Protein AF-A0A1I2FLB6-F1 (afdb_monomer_lite)

Secondary structure (DSSP, 8-state):
----------SSS----------------------------HHHHHHT---HHHHHHHHHHHHHT-STTHHHHHHHHHHHHTTSTTPBPHHHHHHHHHHHHHHHH-TTS-HHHHHHHHHHHHHHHHHT-B---

Foldseek 3Di:
DDDDDDDDPDPDPPPDDDDDDDDDDDDDDDDDDDDDDDPCPVVVVVVLPCALLVQLLVQLLVLLVVPPCSVVSNVVSLVVSVPDDLRADPVLSVQLNVQLVCLSVPPVDDPVRSVVSNVVSSVVSVVSGGDDD

pLDDT: mean 75.85, std 20.36, range [42.94, 97.0]

Radius of gyration: 22.22 Å; chains: 1; bounding box: 50×43×71 Å

Sequence (133 aa):
MRTASITATLLALLLAPFVAASSADAAEDAARAPTTAPSVSKREREREYDGGVVKASRCMAACHNRGTGRDACLQSCAKRIERVVNAPAPATLEQLSACLEDCYTDTSLRKTDRETCKLTCEQIATLSGPGKR

Organism: NCBI:txid54

Structure (mmCIF, N/CA/C/O backbone):
data_AF-A0A1I2FLB6-F1
#
_entry.id   AF-A0A1I2FLB6-F1
#
loop_
_atom_site.group_PDB
_atom_site.id
_atom_site.type_symbol
_atom_site.label_atom_id
_atom_site.label_alt_id
_atom_site.label_comp_id
_atom_site.label_asym_id
_atom_site.label_entity_id
_atom_site.label_seq_id
_atom_site.pdbx_PDB_ins_code
_atom_site.Cartn_x
_atom_site.Cartn_y
_atom_site.Cartn_z
_atom_site.occupancy
_atom_site.B_iso_or_equiv
_atom_site.auth_seq_id
_atom_site.auth_comp_id
_atom_site.auth_asym_id
_atom_site.auth_atom_id
_atom_site.pdbx_PDB_model_num
ATOM 1 N N . MET A 1 1 ? 9.921 26.551 39.138 1.00 46.34 1 MET A 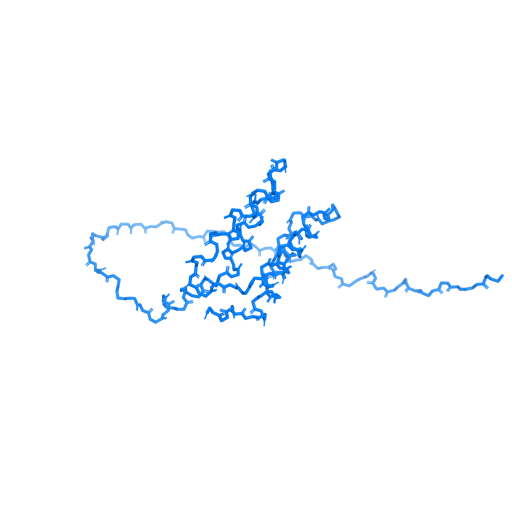N 1
ATOM 2 C CA . MET A 1 1 ? 9.663 27.411 37.960 1.00 46.34 1 MET A CA 1
ATOM 3 C C . MET A 1 1 ? 8.995 26.505 36.922 1.00 46.34 1 MET A C 1
ATOM 5 O O . MET A 1 1 ? 9.700 25.685 36.371 1.00 46.34 1 MET A O 1
ATOM 9 N N . ARG A 1 2 ? 7.670 26.311 36.796 1.00 50.66 2 ARG A N 1
ATOM 10 C CA . ARG A 1 2 ? 6.496 27.205 36.660 1.00 50.66 2 ARG A CA 1
ATOM 11 C C . ARG A 1 2 ? 6.672 28.288 35.590 1.00 50.66 2 ARG A C 1
ATOM 13 O O . ARG A 1 2 ? 7.250 29.305 35.941 1.00 50.66 2 ARG A O 1
ATOM 20 N N . THR A 1 3 ? 6.142 28.015 34.386 1.00 43.19 3 THR A N 1
ATOM 21 C CA . THR A 1 3 ? 5.288 28.834 33.474 1.00 43.19 3 THR A CA 1
ATOM 22 C C . THR A 1 3 ? 5.390 28.265 32.040 1.00 43.19 3 THR A C 1
ATOM 24 O O . THR A 1 3 ? 6.450 27.791 31.667 1.00 43.19 3 THR A O 1
ATOM 27 N N . ALA A 1 4 ? 4.396 28.256 31.151 1.00 48.66 4 ALA A N 1
ATOM 28 C CA . ALA A 1 4 ? 2.952 28.459 31.217 1.00 48.66 4 ALA A CA 1
ATOM 29 C C . ALA A 1 4 ? 2.335 28.064 29.854 1.00 48.66 4 ALA A C 1
ATOM 31 O O . ALA A 1 4 ? 3.000 28.105 28.821 1.00 48.66 4 ALA A O 1
ATOM 32 N N . SER A 1 5 ? 1.047 27.721 29.901 1.00 51.88 5 SER A N 1
ATOM 33 C CA . SER A 1 5 ? 0.096 27.550 28.804 1.00 51.88 5 SER A CA 1
ATOM 34 C C . SER A 1 5 ? 0.131 28.653 27.747 1.00 51.88 5 SER A C 1
ATOM 36 O O . SER A 1 5 ? 0.057 29.828 28.097 1.00 51.88 5 SER A O 1
ATOM 38 N N . ILE A 1 6 ? 0.063 28.271 26.469 1.00 55.34 6 ILE A N 1
ATOM 39 C CA . ILE A 1 6 ? -0.377 29.148 25.376 1.00 55.34 6 ILE A CA 1
ATOM 40 C C . ILE A 1 6 ? -1.323 28.339 24.461 1.00 55.34 6 ILE A C 1
ATOM 42 O O . ILE A 1 6 ? -0.886 27.513 23.671 1.00 55.34 6 ILE A O 1
ATOM 46 N N . THR A 1 7 ? -2.631 28.569 24.663 1.00 52.97 7 THR A N 1
ATOM 47 C CA . THR A 1 7 ? -3.717 28.626 23.649 1.00 52.97 7 THR A CA 1
ATOM 48 C C . THR A 1 7 ? -3.875 27.427 22.691 1.00 52.97 7 THR A C 1
ATOM 50 O O . THR A 1 7 ? -3.120 27.292 21.740 1.00 52.97 7 THR A O 1
ATOM 53 N N . ALA A 1 8 ? -4.849 26.516 22.792 1.00 50.94 8 ALA A N 1
ATOM 54 C CA . ALA A 1 8 ? -6.261 26.641 23.180 1.00 50.94 8 ALA A CA 1
ATOM 55 C C . ALA A 1 8 ? -7.067 27.703 22.398 1.00 50.94 8 ALA A C 1
ATOM 57 O O . ALA A 1 8 ? -7.850 28.420 23.007 1.00 50.94 8 ALA A O 1
ATOM 58 N N . THR A 1 9 ? -6.902 27.812 21.067 1.00 50.69 9 THR A N 1
ATOM 59 C CA . THR A 1 9 ? -7.793 28.672 20.247 1.00 50.69 9 THR A CA 1
ATOM 60 C C . THR A 1 9 ? -7.906 28.312 18.755 1.00 50.69 9 THR A C 1
ATOM 62 O O . THR A 1 9 ? -7.978 29.200 17.917 1.00 50.69 9 THR A O 1
ATOM 65 N N . LEU A 1 10 ? -7.949 27.035 18.365 1.00 47.88 10 LEU A N 1
ATOM 66 C CA . LEU A 1 10 ? -8.310 26.675 16.973 1.00 47.88 10 LEU A CA 1
ATOM 67 C C . LEU A 1 10 ? -9.226 25.445 16.883 1.00 47.88 10 LEU A C 1
ATOM 69 O O . LEU A 1 10 ? -9.264 24.726 15.892 1.00 47.88 10 LEU A O 1
ATOM 73 N N . LEU A 1 11 ? -10.014 25.247 17.940 1.00 50.19 11 LEU A N 1
ATOM 74 C CA . LEU A 1 11 ? -11.100 24.279 18.037 1.00 50.19 11 LEU A CA 1
ATOM 75 C C . LEU A 1 11 ? -12.441 25.021 17.868 1.00 50.19 11 LEU A C 1
ATOM 77 O O . LEU A 1 11 ? -13.133 25.225 18.859 1.00 50.19 11 LEU A O 1
ATOM 81 N N . ALA A 1 12 ? -12.785 25.515 16.667 1.00 50.34 12 ALA A N 1
ATOM 82 C CA . ALA A 1 12 ? -14.104 26.154 16.466 1.00 50.34 12 ALA A CA 1
ATOM 83 C C . ALA A 1 12 ? -14.653 26.313 15.028 1.00 50.34 12 ALA A C 1
ATOM 85 O O . ALA A 1 12 ? -15.779 26.783 14.909 1.00 50.34 12 ALA A O 1
ATOM 86 N N . LEU A 1 13 ? -13.948 25.976 13.934 1.00 51.94 13 LEU A N 1
ATOM 87 C CA . LEU A 1 13 ? -14.368 26.457 12.594 1.00 51.94 13 LEU A CA 1
ATOM 88 C C . LEU A 1 13 ? -14.624 25.421 11.488 1.00 51.94 13 LEU A C 1
ATOM 90 O O . LEU A 1 13 ? -14.838 25.822 10.351 1.00 51.94 13 LEU A O 1
ATOM 94 N N . LEU A 1 14 ? -14.683 24.115 11.770 1.00 56.69 14 LEU A N 1
ATOM 95 C CA . LEU A 1 14 ? -14.987 23.113 10.725 1.00 56.69 14 LEU A CA 1
ATOM 96 C C . LEU A 1 14 ? -16.180 22.203 11.057 1.00 56.69 14 LEU A C 1
ATOM 98 O O . LEU A 1 14 ? -16.246 21.052 10.637 1.00 56.69 14 LEU A O 1
ATOM 102 N N . LEU A 1 15 ? -17.159 22.747 11.783 1.00 54.91 15 LEU A N 1
ATOM 103 C CA . LEU A 1 15 ? -18.522 22.217 11.843 1.00 54.91 15 LEU A CA 1
ATOM 104 C C . LEU A 1 15 ? -19.351 22.863 10.725 1.00 54.91 15 LEU A C 1
ATOM 106 O O . LEU A 1 15 ? -19.956 23.912 10.919 1.00 54.91 15 LEU A O 1
ATOM 110 N N . ALA A 1 16 ? -19.392 22.222 9.559 1.00 52.72 16 ALA A N 1
ATOM 111 C CA . ALA A 1 16 ? -20.432 22.463 8.564 1.00 52.72 16 ALA A CA 1
ATOM 112 C C . ALA A 1 16 ? -20.961 21.113 8.048 1.00 52.72 16 ALA A C 1
ATOM 114 O O . ALA A 1 16 ? -20.202 20.356 7.438 1.00 52.72 16 ALA A O 1
ATOM 115 N N . PRO A 1 17 ? -22.241 20.782 8.289 1.00 54.06 17 PRO A N 1
ATOM 116 C CA . PRO A 1 17 ? -22.907 19.658 7.656 1.00 54.06 17 PRO A CA 1
ATOM 117 C C . PRO A 1 17 ? -23.469 20.116 6.304 1.00 54.06 17 PRO A C 1
ATOM 119 O O . PRO A 1 17 ? -24.335 20.986 6.263 1.00 54.06 17 PRO A O 1
ATOM 122 N N . PHE A 1 18 ? -23.013 19.526 5.197 1.00 47.38 18 PHE A N 1
ATOM 123 C CA . PHE A 1 18 ? -23.740 19.622 3.929 1.00 47.38 18 PHE A CA 1
ATOM 124 C C . PHE A 1 18 ? -24.525 18.329 3.709 1.00 47.38 18 PHE A C 1
ATOM 126 O O . PHE A 1 18 ? -23.982 17.267 3.412 1.00 47.38 18 PHE A O 1
ATOM 133 N N . VAL A 1 19 ? -25.821 18.454 3.967 1.00 52.50 19 VAL A N 1
ATOM 134 C CA . VAL A 1 19 ? -26.889 17.484 3.724 1.00 52.50 19 VAL A CA 1
ATOM 135 C C . VAL A 1 19 ? -27.417 17.670 2.292 1.00 52.50 19 VAL A C 1
ATOM 137 O O . VAL A 1 19 ? -27.364 18.778 1.769 1.00 52.50 19 VAL A O 1
ATOM 140 N N . ALA A 1 20 ? -28.011 16.593 1.755 1.00 42.94 20 ALA A N 1
ATOM 141 C CA . ALA A 1 20 ? -28.855 16.456 0.550 1.00 42.94 20 ALA A CA 1
ATOM 142 C C . ALA A 1 20 ? -28.110 15.959 -0.709 1.00 42.94 20 ALA A C 1
ATOM 144 O O . ALA A 1 20 ? -27.249 16.636 -1.250 1.00 42.94 20 ALA A O 1
ATOM 145 N N . ALA A 1 21 ? -28.249 14.685 -1.095 1.00 46.50 21 ALA A N 1
ATOM 146 C CA . ALA A 1 21 ? -29.409 14.010 -1.704 1.00 46.50 21 ALA A CA 1
ATOM 147 C C . ALA A 1 21 ? -29.488 14.212 -3.228 1.00 46.50 21 ALA A C 1
ATOM 149 O O . ALA A 1 21 ? -29.755 15.308 -3.706 1.00 46.50 21 ALA A O 1
ATOM 150 N N . SER A 1 22 ? -29.331 13.116 -3.975 1.00 47.56 22 SER A N 1
ATOM 151 C CA . SER A 1 22 ? -30.109 12.832 -5.188 1.00 47.56 22 SER A CA 1
ATOM 152 C C . SER A 1 22 ? -29.982 11.350 -5.525 1.00 47.56 22 SER A C 1
ATOM 154 O O . SER A 1 22 ? -28.937 10.857 -5.941 1.00 47.56 22 SER A O 1
ATOM 156 N N . SER A 1 23 ? -31.070 10.643 -5.254 1.00 60.19 23 SER A N 1
ATOM 157 C CA . SER A 1 23 ? -31.388 9.303 -5.723 1.00 60.19 23 SER A CA 1
ATOM 158 C C . SER A 1 23 ? -32.496 9.428 -6.764 1.00 60.19 23 SER A C 1
ATOM 160 O O . SER A 1 23 ? -33.414 10.213 -6.533 1.00 60.19 23 SER A O 1
ATOM 162 N N . ALA A 1 24 ? -32.436 8.560 -7.777 1.00 51.03 24 ALA A N 1
ATOM 163 C CA . ALA A 1 24 ? -33.390 8.324 -8.868 1.00 51.03 24 ALA A CA 1
ATOM 164 C C . ALA A 1 24 ? -33.004 8.965 -10.206 1.00 51.03 24 ALA A C 1
ATOM 166 O O . ALA A 1 24 ? -33.053 10.174 -10.343 1.00 51.03 24 ALA A O 1
ATOM 167 N N . ASP A 1 25 ? -32.637 8.102 -11.156 1.00 48.16 25 ASP A N 1
ATOM 168 C CA . ASP A 1 25 ? -33.180 8.031 -12.522 1.00 48.16 25 ASP A CA 1
ATOM 169 C C . ASP A 1 25 ? -32.825 6.617 -13.029 1.00 48.16 25 ASP A C 1
ATOM 171 O O . ASP A 1 25 ? -31.660 6.233 -13.096 1.00 48.16 25 ASP A O 1
ATOM 175 N N . ALA A 1 26 ? -33.779 5.691 -12.951 1.00 46.34 26 ALA A N 1
ATOM 176 C CA . ALA A 1 26 ? -34.679 5.319 -14.043 1.00 46.34 26 ALA A CA 1
ATOM 177 C C . ALA A 1 26 ? -34.016 4.318 -15.005 1.00 46.34 26 ALA A C 1
ATOM 179 O O . ALA A 1 26 ? -33.135 4.634 -15.799 1.00 46.34 26 ALA A O 1
ATOM 180 N N . ALA A 1 27 ? -34.462 3.071 -14.869 1.00 49.66 27 ALA A N 1
ATOM 181 C CA . ALA A 1 27 ? -34.294 2.022 -15.852 1.00 49.66 27 ALA A CA 1
ATOM 182 C C . ALA A 1 27 ? -35.227 2.295 -17.037 1.00 49.66 27 ALA A C 1
ATOM 184 O O . ALA A 1 27 ? -36.415 2.483 -16.804 1.00 49.66 27 ALA A O 1
ATOM 185 N N . GLU A 1 28 ? -34.724 2.237 -18.272 1.00 46.88 28 GLU A N 1
ATOM 186 C CA . GLU A 1 28 ? -35.557 1.866 -19.418 1.00 46.88 28 GLU A CA 1
ATOM 187 C C . GLU A 1 28 ? -34.726 1.290 -20.580 1.00 46.88 28 GLU A C 1
ATOM 189 O O . GLU A 1 28 ? -33.715 1.845 -21.002 1.00 46.88 28 GLU A O 1
ATOM 194 N N . ASP A 1 29 ? -35.194 0.120 -21.008 1.00 43.53 29 ASP A N 1
ATOM 195 C CA . ASP A 1 29 ? -35.214 -0.492 -22.335 1.00 43.53 29 ASP A CA 1
ATOM 196 C C . ASP A 1 29 ? -33.968 -0.716 -23.220 1.00 43.53 29 ASP A C 1
ATOM 198 O O . ASP A 1 29 ? -33.372 0.166 -23.830 1.00 43.53 29 ASP A O 1
ATOM 202 N N . ALA A 1 30 ? -33.747 -2.021 -23.409 1.00 47.97 30 ALA A N 1
ATOM 203 C CA . ALA A 1 30 ? -33.784 -2.729 -24.688 1.00 47.97 30 ALA A CA 1
ATOM 204 C C . ALA A 1 30 ? -32.664 -2.551 -25.731 1.00 47.97 30 ALA A C 1
ATOM 206 O O . ALA A 1 30 ? -32.523 -1.570 -26.450 1.00 47.97 30 ALA A O 1
ATOM 207 N N . ALA A 1 31 ? -32.013 -3.699 -25.933 1.00 54.22 31 ALA A N 1
ATOM 208 C CA . ALA A 1 31 ? -31.743 -4.299 -27.234 1.00 54.22 31 ALA A CA 1
ATOM 209 C C . ALA A 1 31 ? -30.889 -3.492 -28.226 1.00 54.22 31 ALA A C 1
ATOM 211 O O . ALA A 1 31 ? -31.378 -2.846 -29.153 1.00 54.22 31 ALA A O 1
ATOM 212 N N . ARG A 1 32 ? -29.577 -3.754 -28.187 1.00 43.44 32 ARG A N 1
ATOM 213 C CA . ARG A 1 32 ? -28.792 -3.817 -29.423 1.00 43.44 32 ARG A CA 1
ATOM 214 C C . ARG A 1 32 ? -27.778 -4.957 -29.374 1.00 43.44 32 ARG A C 1
ATOM 216 O O . ARG A 1 32 ? -26.930 -5.026 -28.491 1.00 43.44 32 ARG A O 1
ATOM 223 N N . ALA A 1 33 ? -27.936 -5.861 -30.333 1.00 50.84 33 ALA A N 1
ATOM 224 C CA . ALA A 1 33 ? -27.061 -6.985 -30.634 1.00 50.84 33 ALA A CA 1
ATOM 225 C C . ALA A 1 33 ? -25.648 -6.515 -31.084 1.00 50.84 33 ALA A C 1
ATOM 227 O O . ALA A 1 33 ? -25.441 -5.320 -31.313 1.00 50.84 33 ALA A O 1
ATOM 228 N N . PRO A 1 34 ? -24.670 -7.438 -31.172 1.00 68.06 34 PRO A N 1
ATOM 229 C CA . PRO A 1 34 ? -23.252 -7.180 -30.938 1.00 68.06 34 PRO A CA 1
ATOM 230 C C . PRO A 1 34 ? -22.492 -6.745 -32.198 1.00 68.06 34 PRO A C 1
ATOM 232 O O . PRO A 1 34 ? -23.042 -6.715 -33.292 1.00 68.06 34 PRO A O 1
ATOM 235 N N . THR A 1 35 ? -21.184 -6.532 -32.018 1.00 52.53 35 THR A N 1
ATOM 236 C CA . THR A 1 35 ? -20.110 -6.366 -33.019 1.00 52.53 35 THR A CA 1
ATOM 237 C C . THR A 1 35 ? -19.760 -4.939 -33.442 1.00 52.53 35 THR A C 1
ATOM 239 O O . THR A 1 35 ? -20.147 -4.446 -34.490 1.00 52.53 35 THR A O 1
ATOM 242 N N . THR A 1 36 ? -18.862 -4.335 -32.662 1.00 47.22 36 THR A N 1
ATOM 243 C CA . THR A 1 36 ? -17.743 -3.568 -33.228 1.00 47.22 36 THR A CA 1
ATOM 244 C C . THR A 1 36 ? -16.554 -3.706 -32.283 1.00 47.22 36 THR A C 1
ATOM 246 O O . THR A 1 36 ? -16.687 -3.479 -31.083 1.00 47.22 36 THR A O 1
ATOM 249 N N . ALA A 1 37 ? -15.415 -4.152 -32.812 1.00 52.22 37 ALA A N 1
ATOM 250 C CA . ALA A 1 37 ? -14.148 -4.215 -32.092 1.00 52.22 37 ALA A CA 1
ATOM 251 C C . ALA A 1 37 ? -13.824 -2.852 -31.446 1.00 52.22 37 ALA A C 1
ATOM 253 O O . ALA A 1 37 ? -14.108 -1.820 -32.067 1.00 52.22 37 ALA A O 1
ATOM 254 N N . PRO A 1 38 ? -13.235 -2.807 -30.235 1.00 45.62 38 PRO A N 1
ATOM 255 C CA . PRO A 1 38 ? -12.926 -1.541 -29.595 1.00 45.62 38 PRO A CA 1
ATOM 256 C C . PRO A 1 38 ? -11.838 -0.836 -30.405 1.00 45.62 38 PRO A C 1
ATOM 258 O O . PRO A 1 38 ? -10.668 -1.214 -30.418 1.00 45.62 38 PRO A O 1
ATOM 261 N N . SER A 1 39 ? -12.253 0.210 -31.109 1.00 54.97 39 SER A N 1
ATOM 262 C CA . SER A 1 39 ? -11.356 1.259 -31.567 1.00 54.97 39 SER A CA 1
ATOM 263 C C . SER A 1 39 ? -10.866 1.949 -30.303 1.00 54.97 39 SER A C 1
ATOM 265 O O . SER A 1 39 ? -11.570 2.813 -29.785 1.00 54.97 39 SER A O 1
ATOM 267 N N . VAL A 1 40 ? -9.724 1.499 -29.770 1.00 52.47 40 VAL A N 1
ATOM 268 C CA . VAL A 1 40 ? -9.160 1.993 -28.509 1.00 52.47 40 VAL A CA 1
ATOM 269 C C . VAL A 1 40 ? -8.887 3.485 -28.649 1.00 52.47 40 VAL A C 1
ATOM 271 O O . VAL A 1 40 ? -7.864 3.926 -29.187 1.00 52.47 40 VAL A O 1
ATOM 274 N N . SER A 1 41 ? -9.877 4.267 -28.233 1.00 57.31 41 SER A N 1
ATOM 275 C CA . SER A 1 41 ? -9.893 5.714 -28.352 1.00 57.31 41 SER A CA 1
ATOM 276 C C . SER A 1 41 ? -8.782 6.255 -27.456 1.00 57.31 41 SER A C 1
ATOM 278 O O . SER A 1 41 ? -8.456 5.651 -26.438 1.00 57.31 41 SER A O 1
ATOM 280 N N . LYS A 1 42 ? -8.171 7.391 -27.797 1.00 55.41 42 LYS A N 1
ATOM 281 C CA . LYS A 1 42 ? -7.058 8.006 -27.038 1.00 55.41 42 LYS A CA 1
ATOM 282 C C . LYS A 1 42 ? -7.293 8.044 -25.508 1.00 55.41 42 LYS A C 1
ATOM 284 O O . LYS A 1 42 ? -6.343 7.910 -24.748 1.00 55.41 42 LYS A O 1
ATOM 289 N N . ARG A 1 43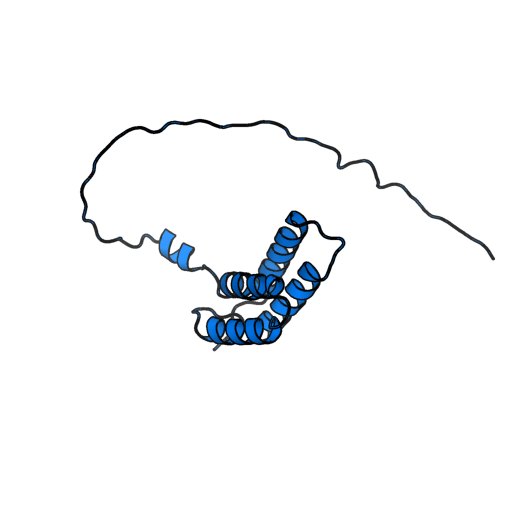 ? -8.563 8.101 -25.084 1.00 52.66 43 ARG A N 1
ATOM 290 C CA . ARG A 1 43 ? -9.032 8.036 -23.689 1.00 52.66 43 ARG A CA 1
ATOM 291 C C . ARG A 1 43 ? -8.881 6.674 -22.988 1.00 52.66 43 ARG A C 1
ATOM 293 O O . ARG A 1 43 ? -8.797 6.652 -21.769 1.00 52.66 43 ARG A O 1
ATOM 300 N N . GLU A 1 44 ? -8.849 5.545 -23.695 1.00 51.47 44 GLU A N 1
ATOM 301 C CA . GLU A 1 44 ? -8.517 4.233 -23.101 1.00 51.47 44 GLU A CA 1
ATOM 302 C C . GLU A 1 44 ? -7.008 4.081 -22.885 1.00 51.47 44 GLU A C 1
ATOM 304 O O . GLU A 1 44 ? -6.588 3.509 -21.885 1.00 51.47 44 GLU A O 1
ATOM 309 N N . ARG A 1 45 ? -6.190 4.702 -23.743 1.00 52.84 45 ARG A N 1
ATOM 310 C CA . ARG A 1 45 ? -4.733 4.777 -23.553 1.00 52.84 45 ARG A CA 1
ATOM 311 C C . ARG A 1 45 ? -4.338 5.593 -22.314 1.00 52.84 45 ARG A C 1
ATOM 313 O O . ARG A 1 45 ? -3.325 5.300 -21.695 1.00 52.84 45 ARG A O 1
ATOM 320 N N . GLU A 1 46 ? -5.156 6.573 -21.930 1.00 51.50 46 GLU A N 1
ATOM 321 C CA . GLU A 1 46 ? -5.013 7.316 -20.667 1.00 51.50 46 GLU A CA 1
ATOM 322 C C . GLU A 1 46 ? -5.552 6.536 -19.452 1.00 51.50 46 GLU A C 1
ATOM 324 O O . GLU A 1 46 ? -5.049 6.716 -18.347 1.00 51.50 46 GLU A O 1
ATOM 329 N N . ARG A 1 47 ? -6.516 5.618 -19.636 1.00 50.12 47 ARG A N 1
ATOM 330 C CA . ARG A 1 47 ? -6.954 4.684 -18.574 1.00 50.12 47 ARG A CA 1
ATOM 331 C C . ARG A 1 47 ? -5.943 3.574 -18.307 1.00 50.12 47 ARG A C 1
ATOM 333 O O . ARG A 1 47 ? -5.869 3.078 -17.192 1.00 50.12 47 ARG A O 1
ATOM 340 N N . GLU A 1 48 ? -5.101 3.241 -19.279 1.00 50.19 48 GLU A N 1
ATOM 341 C CA . GLU A 1 48 ? -3.946 2.361 -19.068 1.00 50.19 48 GLU A CA 1
ATOM 342 C C . GLU A 1 48 ? -2.760 3.087 -18.400 1.00 50.19 48 GLU A C 1
ATOM 344 O O . GLU A 1 48 ? -1.653 2.565 -18.311 1.00 50.19 48 GLU A O 1
ATOM 349 N N . TYR A 1 49 ? -2.998 4.282 -17.851 1.00 56.09 49 TYR A N 1
ATOM 350 C CA . TYR A 1 49 ? -2.209 4.845 -16.759 1.00 56.09 49 TYR A CA 1
ATOM 351 C C . TYR A 1 49 ? -2.800 4.442 -15.394 1.00 56.09 49 TYR A C 1
ATOM 353 O O . TYR A 1 49 ? -2.741 5.195 -14.426 1.00 56.09 49 TYR A O 1
ATOM 361 N N . ASP A 1 50 ? -3.361 3.232 -15.279 1.00 58.81 50 ASP A N 1
ATOM 362 C CA . ASP A 1 50 ? -3.487 2.531 -13.996 1.00 58.81 50 ASP A CA 1
ATOM 363 C C . ASP A 1 50 ? -2.068 2.203 -13.503 1.00 58.81 50 ASP A C 1
ATOM 365 O O . ASP A 1 50 ? -1.544 1.091 -13.684 1.00 58.81 50 ASP A O 1
ATOM 369 N N . GLY A 1 51 ? -1.420 3.244 -12.973 1.00 78.69 51 GLY A N 1
ATOM 370 C CA . GLY A 1 51 ? -0.015 3.281 -12.609 1.00 78.69 51 GLY A CA 1
ATOM 371 C C . GLY A 1 51 ? 0.344 2.125 -11.689 1.00 78.69 51 GLY A C 1
ATOM 372 O O . GLY A 1 51 ? -0.442 1.721 -10.826 1.00 78.69 51 GLY A O 1
ATOM 373 N N . GLY A 1 52 ? 1.555 1.586 -11.855 1.00 89.38 52 GLY A N 1
ATOM 374 C CA . GLY A 1 52 ? 2.036 0.469 -11.044 1.00 89.38 52 GLY A CA 1
ATOM 375 C C . GLY A 1 52 ? 1.909 0.723 -9.535 1.00 89.38 52 GLY A C 1
ATOM 376 O O . GLY A 1 52 ? 1.703 -0.226 -8.785 1.00 89.38 52 GLY A O 1
ATOM 377 N N . VAL A 1 53 ? 1.930 1.992 -9.108 1.00 92.19 53 VAL A N 1
ATOM 378 C CA . VAL A 1 53 ? 1.682 2.436 -7.727 1.00 92.19 53 VAL A CA 1
ATOM 379 C C . VAL A 1 53 ? 0.276 2.082 -7.229 1.00 92.19 53 VAL A C 1
ATOM 381 O O . VAL A 1 53 ? 0.164 1.486 -6.165 1.00 92.19 53 VAL A O 1
ATOM 384 N N . VAL A 1 54 ? -0.789 2.356 -7.992 1.00 91.88 54 VAL A N 1
ATOM 385 C CA . VAL A 1 54 ? -2.183 2.059 -7.586 1.00 91.88 54 VAL A CA 1
ATOM 386 C C . VAL A 1 54 ? -2.422 0.547 -7.494 1.00 91.88 54 VAL A C 1
ATOM 388 O O . VAL A 1 54 ? -3.102 0.041 -6.598 1.00 91.88 54 VAL A O 1
ATOM 391 N N . LYS A 1 55 ? -1.819 -0.223 -8.407 1.00 93.25 55 LYS A N 1
ATOM 392 C CA . LYS A 1 55 ? -1.854 -1.694 -8.344 1.00 93.25 55 LYS A CA 1
ATOM 393 C C . LYS A 1 55 ? -1.082 -2.214 -7.128 1.00 93.25 55 LYS A C 1
ATOM 395 O O . LYS A 1 55 ? -1.549 -3.142 -6.463 1.00 93.25 55 LYS A O 1
ATOM 400 N N . ALA A 1 56 ? 0.071 -1.615 -6.828 1.00 93.94 56 ALA A N 1
ATOM 401 C CA . ALA A 1 56 ? 0.891 -1.969 -5.676 1.00 93.94 56 ALA A CA 1
ATOM 402 C C . ALA A 1 56 ? 0.176 -1.678 -4.359 1.00 93.94 56 ALA A C 1
ATOM 404 O O . ALA A 1 56 ? 0.046 -2.585 -3.536 1.00 93.94 56 ALA A O 1
ATOM 405 N N . SER A 1 57 ? -0.360 -0.468 -4.198 1.00 94.38 57 SER A N 1
ATOM 406 C CA . SER A 1 57 ? -1.053 -0.044 -2.984 1.00 94.38 57 SER A CA 1
ATOM 407 C C . SER A 1 57 ? -2.267 -0.919 -2.702 1.00 94.38 57 SER A C 1
ATOM 409 O O . SER A 1 57 ? -2.435 -1.383 -1.579 1.00 94.38 57 SER A O 1
ATOM 411 N N . ARG A 1 58 ? -3.078 -1.240 -3.720 1.00 94.19 58 ARG A N 1
ATOM 412 C CA . ARG A 1 58 ? -4.238 -2.128 -3.565 1.00 94.19 58 ARG A CA 1
ATOM 413 C C . ARG A 1 58 ? -3.819 -3.538 -3.146 1.00 94.19 58 ARG A C 1
ATOM 415 O O . ARG A 1 58 ? -4.480 -4.130 -2.293 1.00 94.19 58 ARG A O 1
ATOM 422 N N . CYS A 1 59 ? -2.739 -4.073 -3.720 1.00 95.25 59 CYS A N 1
ATOM 423 C CA . CYS A 1 59 ? -2.219 -5.388 -3.341 1.00 95.25 59 CYS A CA 1
ATOM 424 C C . CYS A 1 59 ? -1.719 -5.389 -1.889 1.00 95.25 59 CYS A C 1
ATOM 426 O O . CYS A 1 59 ? -2.116 -6.247 -1.102 1.00 95.25 59 CYS A O 1
ATOM 428 N N . MET A 1 60 ? -0.896 -4.403 -1.522 1.00 94.81 60 MET A N 1
ATOM 429 C CA . MET A 1 60 ? -0.312 -4.283 -0.184 1.00 94.81 60 MET A CA 1
ATOM 430 C C . MET A 1 60 ? -1.378 -4.017 0.883 1.00 94.81 60 MET A C 1
ATOM 432 O O . MET A 1 60 ? -1.423 -4.725 1.884 1.00 94.81 60 MET A O 1
ATOM 436 N N . ALA A 1 61 ? -2.316 -3.099 0.631 1.00 93.69 61 ALA A N 1
ATOM 437 C CA . ALA A 1 61 ? -3.454 -2.812 1.508 1.00 93.69 61 ALA A CA 1
ATOM 438 C C . ALA A 1 61 ? -4.281 -4.068 1.832 1.00 93.69 61 ALA A C 1
ATOM 440 O O . ALA A 1 61 ? -4.688 -4.280 2.974 1.00 93.69 61 ALA A O 1
ATOM 441 N N . ALA A 1 62 ? -4.487 -4.955 0.852 1.00 93.62 62 ALA A N 1
ATOM 442 C CA . ALA A 1 62 ? -5.191 -6.216 1.076 1.00 93.62 62 ALA A CA 1
ATOM 443 C C . ALA A 1 62 ? -4.450 -7.152 2.054 1.00 93.62 62 ALA A C 1
ATOM 445 O O . ALA A 1 62 ? -5.096 -7.943 2.745 1.00 93.62 62 ALA A O 1
ATOM 446 N N . CYS A 1 63 ? -3.120 -7.052 2.151 1.00 95.31 63 CYS A N 1
ATOM 447 C CA . CYS A 1 63 ? -2.312 -7.835 3.087 1.00 95.31 63 CYS A CA 1
ATOM 448 C C . CYS A 1 63 ? -2.480 -7.390 4.543 1.00 95.31 63 CYS A C 1
ATOM 450 O O . CYS A 1 63 ? -2.377 -8.230 5.436 1.00 95.31 63 CYS A O 1
ATOM 452 N N . HIS A 1 64 ? -2.794 -6.118 4.805 1.00 89.25 64 HIS A N 1
ATOM 453 C CA . HIS A 1 64 ? -2.963 -5.617 6.176 1.00 89.25 64 HIS A CA 1
ATOM 454 C C . HIS A 1 64 ? -4.193 -6.199 6.887 1.00 89.25 64 HIS A C 1
ATOM 456 O O . HIS A 1 64 ? -4.241 -6.220 8.111 1.00 89.25 64 HIS A O 1
ATOM 462 N N . ASN A 1 65 ? -5.142 -6.774 6.143 1.00 83.94 65 ASN A N 1
ATOM 463 C CA . ASN A 1 65 ? -6.280 -7.491 6.721 1.00 83.94 65 ASN A CA 1
ATOM 464 C C . ASN A 1 65 ? -5.982 -8.975 7.032 1.00 83.94 65 ASN A C 1
ATOM 466 O O . ASN A 1 65 ? -6.871 -9.677 7.508 1.00 83.94 65 ASN A O 1
ATOM 470 N N . ARG A 1 66 ? -4.775 -9.494 6.735 1.00 82.69 66 ARG A N 1
ATOM 471 C CA . ARG A 1 66 ? -4.487 -10.945 6.766 1.00 82.69 66 ARG A CA 1
ATOM 472 C C . ARG A 1 66 ? -3.936 -11.511 8.079 1.00 82.69 66 ARG A C 1
ATOM 474 O O . ARG A 1 66 ? -3.701 -12.711 8.130 1.00 82.69 66 ARG A O 1
ATOM 481 N N . GLY A 1 67 ? -3.772 -10.727 9.143 1.00 82.25 67 GLY A N 1
ATOM 482 C CA . GLY A 1 67 ? -3.252 -11.251 10.415 1.00 82.25 67 GLY A CA 1
ATOM 483 C C . GLY A 1 67 ? -1.889 -11.943 10.240 1.00 82.25 67 GLY A C 1
ATOM 484 O O . GLY A 1 67 ? -0.942 -11.331 9.742 1.00 82.25 67 GLY A O 1
ATOM 485 N N . THR A 1 68 ? -1.780 -13.221 10.619 1.00 78.50 68 THR A N 1
ATOM 486 C CA . THR A 1 68 ? -0.555 -14.015 10.430 1.00 78.50 68 THR A CA 1
ATOM 487 C C . THR A 1 68 ? -0.340 -14.330 8.942 1.00 78.50 68 THR A C 1
ATOM 489 O O . THR A 1 68 ? -1.172 -14.942 8.280 1.00 78.50 68 THR A O 1
ATOM 492 N N . GLY A 1 69 ? 0.786 -13.883 8.379 1.00 89.12 69 GLY A N 1
ATOM 493 C CA . GLY A 1 69 ? 1.089 -14.022 6.945 1.00 89.12 69 GLY 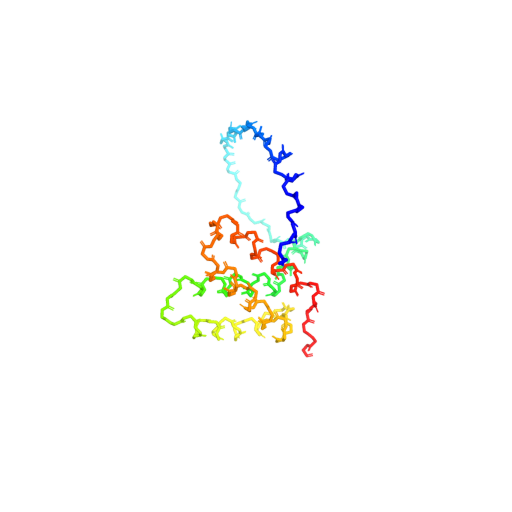A CA 1
ATOM 494 C C . GLY A 1 69 ? 1.071 -12.712 6.151 1.00 89.12 69 GLY A C 1
ATOM 495 O O . GLY A 1 69 ? 1.184 -12.742 4.922 1.00 89.12 69 GLY A O 1
ATOM 496 N N . ARG A 1 70 ? 0.975 -11.565 6.835 1.00 92.31 70 ARG A N 1
ATOM 497 C CA . ARG A 1 70 ? 1.139 -10.231 6.239 1.00 92.31 70 ARG A CA 1
ATOM 498 C C . ARG A 1 70 ? 2.421 -10.125 5.408 1.00 92.31 70 ARG A C 1
ATOM 500 O O . ARG A 1 70 ? 2.341 -9.776 4.236 1.00 92.31 70 ARG A O 1
ATOM 507 N N . ASP A 1 71 ? 3.570 -10.499 5.962 1.00 91.56 71 ASP A N 1
ATOM 508 C CA . ASP A 1 71 ? 4.865 -10.294 5.292 1.00 91.56 71 ASP A CA 1
ATOM 509 C C . ASP A 1 71 ? 5.013 -11.177 4.045 1.00 91.56 71 ASP A C 1
ATOM 511 O O . ASP A 1 71 ? 5.420 -10.709 2.982 1.00 91.56 71 ASP A O 1
ATOM 515 N N . ALA A 1 72 ? 4.572 -12.437 4.122 1.00 95.19 72 ALA A N 1
ATOM 516 C CA . ALA A 1 72 ? 4.514 -13.331 2.964 1.00 95.19 72 ALA A CA 1
ATOM 517 C C . ALA A 1 72 ? 3.567 -12.796 1.870 1.00 95.19 72 ALA A C 1
ATOM 519 O O . ALA A 1 72 ? 3.844 -12.921 0.671 1.00 95.19 72 ALA A O 1
ATOM 520 N N . CYS A 1 73 ? 2.457 -12.167 2.271 1.00 96.31 73 CYS A N 1
ATOM 521 C CA . CYS A 1 73 ? 1.543 -11.493 1.355 1.00 96.31 73 CYS A CA 1
ATOM 522 C C . CYS A 1 73 ? 2.204 -10.275 0.689 1.00 96.31 73 CYS A C 1
ATOM 524 O O . CYS A 1 73 ? 2.148 -10.170 -0.538 1.00 96.31 73 CYS A O 1
ATOM 526 N N . LEU A 1 74 ? 2.889 -9.416 1.455 1.00 93.69 74 LEU A N 1
ATOM 527 C CA . LEU A 1 74 ? 3.604 -8.243 0.940 1.00 93.69 74 LEU A CA 1
ATOM 528 C C . LEU A 1 74 ? 4.713 -8.641 -0.043 1.00 93.69 74 LEU A C 1
ATOM 530 O O . LEU A 1 74 ? 4.764 -8.105 -1.149 1.00 93.69 74 LEU A O 1
ATOM 534 N N . GLN A 1 75 ? 5.521 -9.655 0.284 1.00 93.81 75 GLN A N 1
ATOM 535 C CA . GLN A 1 75 ? 6.538 -10.192 -0.631 1.00 93.81 75 GLN A CA 1
ATOM 536 C C . GLN A 1 75 ? 5.923 -10.732 -1.929 1.00 93.81 75 GLN A C 1
ATOM 538 O O . GLN A 1 75 ? 6.442 -10.507 -3.024 1.00 93.81 75 GLN A O 1
ATOM 543 N N . SER A 1 76 ? 4.790 -11.430 -1.828 1.00 95.31 76 SER A N 1
ATOM 544 C CA . SER A 1 76 ? 4.067 -11.928 -3.002 1.00 95.31 76 SER A CA 1
ATOM 545 C C . SER A 1 76 ? 3.478 -10.792 -3.843 1.00 95.31 76 SER A C 1
ATOM 547 O O . SER A 1 76 ? 3.395 -10.908 -5.066 1.00 95.31 76 SER A O 1
ATOM 549 N N . CYS A 1 77 ? 3.057 -9.694 -3.210 1.00 95.38 77 CYS A N 1
ATOM 550 C CA . CYS A 1 77 ? 2.630 -8.481 -3.899 1.00 95.38 77 CYS A CA 1
ATOM 551 C C . CYS A 1 77 ? 3.789 -7.816 -4.639 1.00 95.38 77 CYS A C 1
ATOM 553 O O . CYS A 1 77 ? 3.657 -7.592 -5.839 1.00 95.38 77 CYS A O 1
ATOM 555 N N . ALA A 1 78 ? 4.930 -7.589 -3.983 1.00 92.81 78 ALA A N 1
ATOM 556 C CA . ALA A 1 78 ? 6.110 -6.984 -4.603 1.00 92.81 78 ALA A CA 1
ATOM 557 C C . ALA A 1 78 ? 6.529 -7.731 -5.885 1.00 92.81 78 ALA A C 1
ATOM 559 O O . ALA A 1 78 ? 6.567 -7.136 -6.962 1.00 92.81 78 ALA A O 1
ATOM 560 N N . LYS A 1 79 ? 6.661 -9.065 -5.815 1.00 94.31 79 LYS A N 1
ATOM 561 C CA . LYS A 1 79 ? 6.986 -9.922 -6.976 1.00 94.31 79 LYS A CA 1
ATOM 562 C C . LYS A 1 79 ? 5.979 -9.830 -8.128 1.00 94.31 79 LYS A C 1
ATOM 564 O O . LYS A 1 79 ? 6.335 -10.032 -9.288 1.00 94.31 79 LYS A O 1
ATOM 569 N N . ARG A 1 80 ? 4.696 -9.584 -7.835 1.00 93.81 80 ARG A N 1
ATOM 570 C CA . ARG A 1 80 ? 3.667 -9.383 -8.870 1.00 93.81 80 ARG A CA 1
ATOM 571 C C . ARG A 1 80 ? 3.793 -8.009 -9.522 1.00 93.81 80 ARG A C 1
ATOM 573 O O . ARG A 1 80 ? 3.647 -7.915 -10.738 1.00 93.81 80 ARG A O 1
ATOM 580 N N . ILE A 1 81 ? 4.089 -6.971 -8.741 1.00 92.31 81 ILE A N 1
ATOM 581 C CA . ILE A 1 81 ? 4.241 -5.600 -9.244 1.00 92.31 81 ILE A CA 1
ATOM 582 C C . ILE A 1 81 ? 5.473 -5.448 -10.133 1.00 92.31 81 ILE A C 1
ATOM 584 O O . ILE A 1 81 ? 5.403 -4.752 -11.142 1.00 92.31 81 ILE A O 1
ATOM 588 N N . GLU A 1 82 ? 6.548 -6.185 -9.866 1.00 89.94 82 GLU A N 1
ATOM 589 C CA . GLU A 1 82 ? 7.720 -6.259 -10.751 1.00 89.94 82 GLU A CA 1
ATOM 590 C C . GLU A 1 82 ? 7.395 -6.731 -12.176 1.00 89.94 82 GLU A C 1
ATOM 592 O O . GLU A 1 82 ? 8.206 -6.565 -13.082 1.00 89.94 82 GLU A O 1
ATOM 597 N N . ARG A 1 83 ? 6.216 -7.311 -12.427 1.00 89.25 83 ARG A N 1
ATOM 598 C CA . ARG A 1 83 ? 5.772 -7.716 -13.773 1.00 89.25 83 ARG A CA 1
ATOM 599 C C . ARG A 1 83 ? 4.846 -6.697 -14.437 1.00 89.25 83 ARG A C 1
ATOM 601 O O . ARG A 1 83 ? 4.492 -6.870 -15.597 1.00 89.25 83 ARG A O 1
ATOM 608 N N . VAL A 1 84 ? 4.458 -5.645 -13.721 1.00 88.94 84 VAL A N 1
ATOM 609 C CA . VAL A 1 84 ? 3.552 -4.604 -14.211 1.00 88.94 84 VAL A CA 1
ATOM 610 C C . VAL A 1 84 ? 4.328 -3.594 -15.063 1.00 88.94 84 VAL A C 1
ATOM 612 O O . VAL A 1 84 ? 5.468 -3.229 -14.756 1.00 88.94 84 VAL A O 1
ATOM 615 N N . VAL A 1 85 ? 3.707 -3.148 -16.155 1.00 83.44 85 VAL A N 1
ATOM 616 C CA . VAL A 1 85 ? 4.208 -2.047 -16.991 1.00 83.44 85 VAL A CA 1
ATOM 617 C C . VAL A 1 85 ? 4.214 -0.764 -16.156 1.00 83.44 85 VAL A C 1
ATOM 619 O O . VAL A 1 85 ? 3.242 -0.488 -15.459 1.00 83.44 85 VAL A O 1
ATOM 622 N N . ASN A 1 86 ? 5.301 0.012 -16.201 1.00 85.12 86 ASN A N 1
ATOM 623 C CA . ASN A 1 86 ? 5.512 1.168 -15.314 1.00 85.12 86 ASN A CA 1
ATOM 624 C C . ASN A 1 86 ? 5.502 0.786 -13.824 1.00 85.12 86 ASN A C 1
ATOM 626 O O . ASN A 1 86 ? 4.886 1.461 -12.995 1.00 85.12 86 ASN A O 1
ATOM 630 N N . ALA A 1 87 ? 6.161 -0.327 -13.488 1.00 88.56 87 ALA A N 1
ATOM 631 C CA . ALA A 1 87 ? 6.383 -0.696 -12.100 1.00 88.56 87 ALA A CA 1
ATOM 632 C C . ALA A 1 87 ? 7.105 0.451 -11.354 1.00 88.56 87 ALA A C 1
ATOM 634 O O . ALA A 1 87 ? 8.079 1.006 -11.880 1.00 88.56 87 ALA A O 1
ATOM 635 N N . PRO A 1 88 ? 6.647 0.822 -10.148 1.00 89.25 88 PRO A N 1
ATOM 636 C CA . PRO A 1 88 ? 7.385 1.735 -9.285 1.00 89.25 88 PRO A CA 1
ATOM 637 C C . PRO A 1 88 ? 8.779 1.183 -8.979 1.00 89.25 88 PRO A C 1
ATOM 639 O O . PRO A 1 88 ? 8.997 -0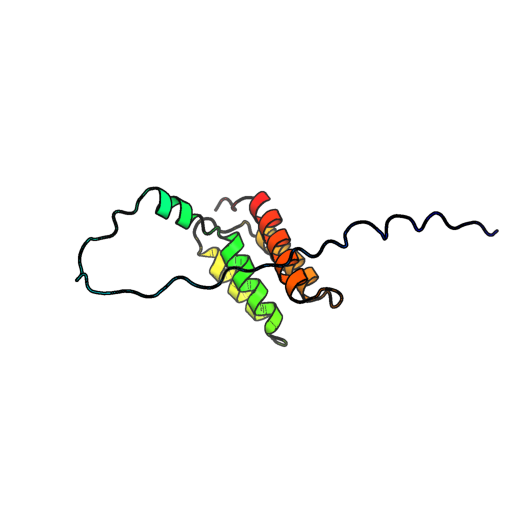.031 -8.986 1.00 89.25 88 PRO A O 1
ATOM 642 N N . ALA A 1 89 ? 9.723 2.083 -8.707 1.00 91.31 89 ALA A N 1
ATOM 643 C CA . ALA A 1 89 ? 11.048 1.683 -8.256 1.00 91.31 89 ALA A CA 1
ATOM 644 C C . ALA A 1 89 ? 10.944 0.868 -6.949 1.00 91.31 89 ALA A C 1
ATOM 646 O O . ALA A 1 89 ? 10.036 1.121 -6.152 1.00 91.31 89 ALA A O 1
ATOM 647 N N . PRO A 1 90 ? 11.880 -0.058 -6.674 1.00 90.94 90 PRO A N 1
ATOM 648 C CA . PRO A 1 90 ? 11.896 -0.808 -5.417 1.00 90.94 90 PRO A CA 1
ATOM 649 C C . PRO A 1 90 ? 11.849 0.100 -4.179 1.00 90.94 90 PRO A C 1
ATOM 651 O O . PRO A 1 90 ? 11.035 -0.125 -3.292 1.00 90.94 90 PRO A O 1
ATOM 654 N N . ALA A 1 91 ? 12.614 1.197 -4.180 1.00 91.56 91 ALA A N 1
ATOM 655 C CA . ALA A 1 91 ? 12.592 2.186 -3.099 1.00 91.56 91 ALA A CA 1
ATOM 656 C C . ALA A 1 91 ? 11.206 2.838 -2.910 1.00 91.56 91 ALA A C 1
ATOM 658 O O . ALA A 1 91 ? 10.764 3.058 -1.786 1.00 91.56 91 ALA A O 1
ATOM 659 N N . THR A 1 92 ? 10.483 3.105 -4.002 1.00 93.06 92 THR A N 1
ATOM 660 C CA . THR A 1 92 ? 9.109 3.628 -3.958 1.00 93.06 92 THR A CA 1
ATOM 661 C C . THR A 1 92 ? 8.129 2.589 -3.412 1.00 93.06 92 THR A C 1
ATOM 663 O O . THR A 1 92 ? 7.206 2.944 -2.686 1.00 93.06 92 THR A O 1
ATOM 666 N N . LEU A 1 93 ? 8.321 1.302 -3.729 1.00 92.69 93 LEU A N 1
ATOM 667 C CA . LEU A 1 93 ? 7.522 0.213 -3.157 1.00 92.69 93 LEU A CA 1
ATOM 668 C C . LEU A 1 93 ? 7.758 0.053 -1.658 1.00 92.69 93 LEU A C 1
ATOM 670 O O . LEU A 1 93 ? 6.795 -0.140 -0.922 1.00 92.69 93 LEU A O 1
ATOM 674 N N . GLU A 1 94 ? 9.008 0.154 -1.209 1.00 92.69 94 GLU A N 1
ATOM 675 C CA . GLU A 1 94 ? 9.355 0.118 0.213 1.00 92.69 94 GLU A CA 1
ATOM 676 C C . GLU A 1 94 ? 8.709 1.289 0.961 1.00 92.69 94 GLU A C 1
ATOM 678 O O . GLU A 1 94 ? 7.989 1.065 1.934 1.00 92.69 94 GLU A O 1
ATOM 683 N N . GLN A 1 95 ? 8.857 2.517 0.452 1.00 94.38 95 GLN A N 1
ATOM 684 C CA . GLN A 1 95 ? 8.212 3.708 1.019 1.00 94.38 95 GLN A CA 1
ATOM 685 C C . GLN A 1 95 ? 6.686 3.585 1.060 1.00 94.38 95 GLN A C 1
ATOM 687 O O . GLN A 1 95 ? 6.068 3.895 2.078 1.00 94.38 95 GLN A O 1
ATOM 692 N N . LEU A 1 96 ? 6.073 3.100 -0.023 1.00 94.88 96 LEU A N 1
ATOM 693 C CA . LEU A 1 96 ? 4.634 2.855 -0.076 1.00 94.88 96 LEU A CA 1
ATOM 694 C C . LEU A 1 96 ? 4.212 1.821 0.973 1.00 94.88 96 LEU A C 1
ATOM 696 O O . LEU A 1 96 ? 3.221 2.033 1.666 1.00 94.88 96 LEU A O 1
ATOM 700 N N . SER A 1 97 ? 4.958 0.722 1.109 1.00 95.00 97 SER A N 1
ATOM 701 C CA . SER A 1 97 ? 4.647 -0.328 2.082 1.00 95.00 97 SER A CA 1
ATOM 702 C C . SER A 1 97 ? 4.744 0.163 3.527 1.00 95.00 97 SER A C 1
ATOM 704 O O . SER A 1 97 ? 3.838 -0.118 4.307 1.00 95.00 97 SER A O 1
ATOM 706 N N . ALA A 1 98 ? 5.767 0.959 3.854 1.00 95.38 98 ALA A N 1
ATOM 707 C CA . ALA A 1 98 ? 5.936 1.555 5.177 1.00 95.38 98 ALA A CA 1
ATOM 708 C C . ALA A 1 98 ? 4.816 2.562 5.489 1.00 95.38 98 ALA A C 1
ATOM 710 O O . ALA A 1 98 ? 4.186 2.480 6.536 1.00 95.38 98 ALA A O 1
ATOM 711 N N . CYS A 1 99 ? 4.483 3.441 4.537 1.00 97.00 99 CYS A N 1
ATOM 712 C CA . CYS A 1 99 ? 3.386 4.401 4.694 1.00 97.00 99 CYS A CA 1
ATOM 713 C C . CYS A 1 99 ? 2.038 3.699 4.934 1.00 97.00 99 CYS A C 1
ATOM 715 O O . CYS A 1 99 ? 1.267 4.090 5.807 1.00 97.00 99 CYS A O 1
ATOM 717 N N . LEU A 1 100 ? 1.754 2.623 4.189 1.00 95.81 100 LEU A N 1
ATOM 718 C CA . LEU A 1 100 ? 0.544 1.826 4.403 1.00 95.81 100 LEU A CA 1
ATOM 719 C C . LEU A 1 100 ? 0.568 1.106 5.754 1.00 95.81 100 LEU A C 1
ATOM 721 O O . LEU A 1 100 ? -0.473 1.012 6.403 1.00 95.81 100 LEU A O 1
ATOM 725 N N . GLU A 1 101 ? 1.725 0.615 6.196 1.00 95.56 101 GLU A N 1
ATOM 726 C CA . GLU A 1 101 ? 1.866 0.041 7.530 1.00 95.56 101 GLU A CA 1
ATOM 727 C C . GLU A 1 101 ? 1.497 1.047 8.618 1.00 95.56 101 GLU A C 1
ATOM 729 O O . GLU A 1 101 ? 0.673 0.708 9.468 1.00 95.56 101 GLU A O 1
ATOM 734 N N . ASP A 1 102 ? 1.978 2.285 8.537 1.00 95.94 102 ASP A N 1
ATOM 735 C CA . ASP A 1 102 ? 1.597 3.348 9.472 1.00 95.94 102 ASP A CA 1
ATOM 736 C C . ASP A 1 102 ? 0.076 3.595 9.441 1.00 95.94 102 ASP A C 1
ATOM 738 O O . ASP A 1 102 ? -0.581 3.578 10.483 1.00 95.94 102 ASP A O 1
ATOM 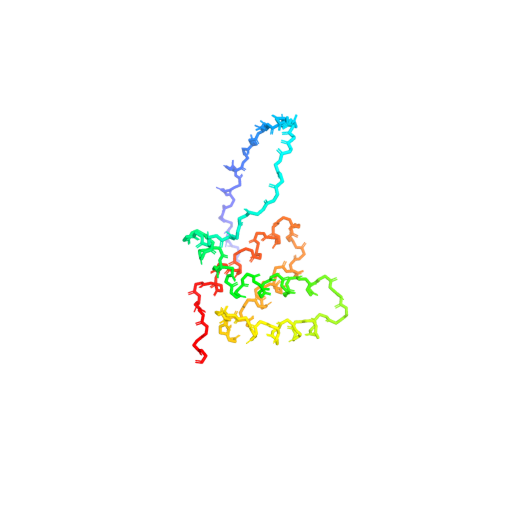742 N N . CYS A 1 103 ? -0.529 3.694 8.249 1.00 96.06 103 CYS A N 1
ATOM 743 C CA . CYS A 1 103 ? -1.980 3.879 8.108 1.00 96.06 103 CYS A CA 1
ATOM 744 C C . CYS A 1 103 ? -2.811 2.745 8.736 1.00 96.06 103 CYS A C 1
ATOM 746 O O . CYS A 1 103 ? -3.898 2.986 9.264 1.00 96.06 103 CYS A O 1
ATOM 748 N N . TYR A 1 104 ? -2.368 1.490 8.611 1.00 93.56 104 TYR A N 1
ATOM 749 C CA . TYR A 1 104 ? -3.130 0.326 9.080 1.00 93.56 104 TYR A CA 1
ATOM 750 C C . TYR A 1 104 ? -2.802 -0.081 10.520 1.00 93.56 104 TYR A C 1
ATOM 752 O O . TYR A 1 104 ? -3.613 -0.776 11.137 1.00 93.56 104 TYR A O 1
ATOM 760 N N . THR A 1 105 ? -1.653 0.332 11.056 1.00 94.19 105 THR A N 1
ATOM 761 C CA . THR A 1 105 ? -1.283 0.114 12.463 1.00 94.19 105 THR A CA 1
ATOM 762 C C . THR A 1 105 ? -1.803 1.220 13.379 1.00 94.19 105 THR A C 1
ATOM 764 O O . THR A 1 105 ? -2.045 0.954 14.558 1.00 94.19 105 THR A O 1
ATOM 767 N N . ASP A 1 106 ? -2.067 2.421 12.852 1.00 95.00 106 ASP A N 1
ATOM 768 C CA . ASP A 1 106 ? -2.692 3.496 13.615 1.00 95.00 106 ASP A CA 1
ATOM 769 C C . ASP A 1 106 ? -4.162 3.177 13.949 1.00 95.00 106 ASP A C 1
ATOM 771 O O . ASP A 1 106 ? -5.081 3.222 13.121 1.00 95.00 106 ASP A O 1
ATOM 775 N N . THR A 1 107 ? -4.384 2.857 15.223 1.00 94.00 107 THR A N 1
ATOM 776 C CA . THR A 1 107 ? -5.707 2.542 15.780 1.00 94.00 107 THR A CA 1
ATOM 777 C C . THR A 1 107 ? -6.571 3.776 16.042 1.00 94.00 107 THR A C 1
ATOM 779 O O . THR A 1 107 ? -7.778 3.630 16.245 1.00 94.00 107 THR A O 1
ATOM 782 N N . SER A 1 108 ? -5.991 4.981 16.007 1.00 96.00 108 SER A N 1
ATOM 783 C CA . SER A 1 108 ? -6.727 6.239 16.149 1.00 96.00 108 SER A CA 1
ATOM 784 C C . SER A 1 108 ? -7.504 6.608 14.879 1.00 96.00 108 SER A C 1
ATOM 786 O O . SER A 1 108 ? -8.518 7.306 14.955 1.00 96.00 108 SER A O 1
ATOM 788 N N . LEU A 1 109 ? -7.090 6.081 13.720 1.00 94.38 109 LEU A N 1
ATOM 789 C CA . LEU A 1 109 ? -7.751 6.322 12.442 1.00 94.38 109 LEU A CA 1
ATOM 790 C C . LEU A 1 109 ? -9.048 5.520 12.313 1.00 94.38 109 LEU A C 1
ATOM 792 O O . LEU A 1 109 ? -9.102 4.300 12.519 1.00 94.38 109 LEU A O 1
ATOM 796 N N . ARG A 1 110 ? -10.120 6.185 11.870 1.00 95.38 110 ARG A N 1
ATOM 797 C CA . ARG A 1 110 ? -11.351 5.492 11.471 1.00 95.38 110 ARG A CA 1
ATOM 798 C C . ARG A 1 110 ? -11.134 4.829 10.111 1.00 95.38 110 ARG A C 1
ATOM 800 O O . ARG A 1 110 ? -10.195 5.131 9.381 1.00 95.38 110 ARG A O 1
ATOM 807 N N . LYS A 1 111 ? -12.035 3.921 9.727 1.00 90.19 111 LYS A N 1
ATOM 808 C CA . LYS A 1 111 ? -11.941 3.210 8.438 1.00 90.19 111 LYS A CA 1
ATOM 809 C C . LYS A 1 111 ? -11.839 4.170 7.244 1.00 90.19 111 LYS A C 1
ATOM 811 O O . LYS A 1 111 ? -11.041 3.924 6.350 1.00 90.19 111 LYS A O 1
ATOM 816 N N . THR A 1 112 ? -12.628 5.243 7.244 1.00 93.31 112 THR A N 1
ATOM 817 C CA . THR A 1 112 ? -12.591 6.263 6.188 1.00 93.31 112 THR A CA 1
ATOM 818 C C . THR A 1 112 ? -11.251 6.995 6.167 1.00 93.31 112 THR A C 1
ATOM 820 O O . THR A 1 112 ? -10.675 7.165 5.099 1.00 93.31 112 THR A O 1
ATOM 823 N N . ASP A 1 113 ? -10.714 7.342 7.338 1.00 95.81 113 ASP A N 1
ATOM 824 C CA . ASP A 1 113 ? -9.429 8.041 7.451 1.00 95.81 113 ASP A CA 1
ATOM 825 C C . ASP A 1 113 ? -8.264 7.159 6.990 1.00 95.81 113 ASP A C 1
ATOM 827 O O . ASP A 1 113 ? -7.328 7.656 6.374 1.00 95.81 113 ASP A O 1
ATOM 831 N N . ARG A 1 114 ? -8.347 5.836 7.195 1.00 94.12 114 ARG A N 1
ATOM 832 C CA . ARG A 1 114 ? -7.372 4.881 6.644 1.00 94.12 114 ARG A CA 1
ATOM 833 C C . ARG A 1 114 ? -7.370 4.847 5.119 1.00 94.12 114 ARG A C 1
ATOM 835 O O . ARG A 1 114 ? -6.298 4.788 4.524 1.00 94.12 114 ARG A O 1
ATOM 842 N N . GLU A 1 115 ? -8.537 4.906 4.476 1.00 94.44 115 GLU A N 1
ATOM 843 C CA . GLU A 1 115 ? -8.588 4.997 3.010 1.00 94.44 115 GLU A CA 1
ATOM 844 C C . GLU A 1 115 ? -8.027 6.336 2.517 1.00 94.44 115 GLU A C 1
ATOM 846 O O . GLU A 1 115 ? -7.278 6.351 1.542 1.00 94.44 115 GLU A O 1
ATOM 851 N N . THR A 1 116 ? -8.291 7.441 3.222 1.00 96.38 116 THR A N 1
ATOM 852 C CA . THR A 1 116 ? -7.654 8.736 2.930 1.00 96.38 116 THR A CA 1
ATOM 853 C C . THR A 1 116 ? -6.134 8.670 3.105 1.00 96.38 116 THR A C 1
ATOM 855 O O . THR A 1 116 ? -5.398 9.125 2.235 1.00 96.38 116 THR A O 1
ATOM 858 N N . CYS A 1 117 ? -5.648 8.054 4.185 1.00 96.81 117 CYS A N 1
ATOM 859 C CA . CYS A 1 117 ? -4.223 7.856 4.454 1.00 96.81 117 CYS A CA 1
ATOM 860 C C . CYS A 1 117 ? -3.549 7.066 3.322 1.00 96.81 117 CYS A C 1
ATOM 862 O O . CYS A 1 117 ? -2.542 7.498 2.764 1.00 96.81 117 CYS A O 1
ATOM 864 N N . LYS A 1 118 ? -4.178 5.971 2.883 1.00 95.44 118 LYS A N 1
ATOM 865 C CA . LYS A 1 118 ? -3.734 5.187 1.727 1.00 95.44 118 LYS A CA 1
ATOM 866 C C . LYS A 1 118 ? -3.678 6.011 0.436 1.00 95.44 118 LYS A C 1
ATOM 868 O O . LYS A 1 118 ? -2.688 5.911 -0.285 1.00 95.44 118 LYS A O 1
ATOM 873 N N . LEU A 1 119 ? -4.692 6.831 0.144 1.00 95.38 119 LEU A N 1
ATOM 874 C CA . LEU A 1 119 ? -4.683 7.714 -1.033 1.00 95.38 119 LEU A CA 1
ATOM 875 C C . LEU A 1 119 ? -3.516 8.712 -0.987 1.00 95.38 119 LEU A C 1
ATOM 877 O O . LEU A 1 119 ? -2.899 8.985 -2.017 1.00 95.38 119 LEU A O 1
ATOM 881 N N . THR A 1 120 ? -3.177 9.226 0.196 1.00 96.50 120 THR A N 1
ATOM 882 C CA . THR A 1 120 ? -1.999 10.084 0.389 1.00 96.50 120 THR A CA 1
ATOM 883 C C . THR A 1 120 ? -0.702 9.319 0.116 1.00 96.50 120 THR A C 1
ATOM 885 O O . THR A 1 120 ? 0.151 9.817 -0.619 1.00 96.50 120 THR A O 1
ATOM 888 N N . CYS A 1 121 ? -0.565 8.086 0.619 1.00 96.38 121 CYS A N 1
ATOM 889 C CA . CYS A 1 121 ? 0.596 7.235 0.328 1.00 96.38 121 CYS A CA 1
ATOM 890 C C . CYS A 1 121 ? 0.752 6.964 -1.179 1.00 96.38 121 CYS A C 1
ATOM 892 O O . CYS A 1 121 ? 1.859 7.028 -1.713 1.00 96.38 121 CYS A O 1
ATOM 894 N N . GLU A 1 122 ? -0.353 6.700 -1.885 1.00 94.75 122 GLU A N 1
ATOM 895 C CA . GLU A 1 122 ? -0.366 6.507 -3.341 1.00 94.75 122 GLU A CA 1
ATOM 896 C C . GLU A 1 122 ? 0.113 7.752 -4.095 1.00 94.75 122 GLU A C 1
ATOM 898 O O . GLU A 1 122 ? 0.906 7.642 -5.034 1.00 94.75 122 GLU A O 1
ATOM 903 N N . GLN A 1 123 ? -0.328 8.942 -3.680 1.00 93.31 123 GLN A N 1
ATOM 904 C CA . GLN A 1 123 ? 0.110 10.201 -4.285 1.00 93.31 123 GLN A CA 1
ATOM 905 C C . GLN A 1 123 ? 1.607 10.432 -4.074 1.00 93.31 123 GLN A C 1
ATOM 907 O O . GLN A 1 123 ? 2.314 10.705 -5.043 1.00 93.31 123 GLN A O 1
ATOM 912 N N . ILE A 1 124 ? 2.110 10.247 -2.849 1.00 92.88 124 ILE A N 1
ATOM 913 C CA . ILE A 1 124 ? 3.541 10.391 -2.535 1.00 92.88 124 ILE A CA 1
ATOM 914 C C . ILE A 1 124 ? 4.378 9.432 -3.390 1.00 92.88 124 ILE A C 1
ATOM 916 O O . ILE A 1 124 ? 5.330 9.860 -4.041 1.00 92.88 124 ILE A O 1
ATOM 920 N N . ALA A 1 125 ? 3.984 8.158 -3.461 1.00 92.50 125 ALA A N 1
ATOM 921 C CA . ALA A 1 125 ? 4.680 7.157 -4.264 1.00 92.50 125 ALA A CA 1
ATOM 922 C C . ALA A 1 125 ? 4.629 7.468 -5.773 1.00 92.50 125 ALA A C 1
ATOM 924 O O . ALA A 1 125 ? 5.596 7.230 -6.495 1.00 92.50 125 ALA A O 1
ATOM 925 N N . THR A 1 126 ? 3.526 8.039 -6.262 1.00 90.56 126 THR A N 1
ATOM 926 C CA . THR A 1 126 ? 3.399 8.454 -7.668 1.00 90.56 126 THR A CA 1
ATOM 927 C C . THR A 1 126 ? 4.344 9.609 -8.005 1.00 90.56 126 THR A C 1
ATOM 929 O O . THR A 1 126 ? 4.935 9.616 -9.086 1.00 90.56 126 THR A O 1
ATOM 932 N N . LEU A 1 127 ? 4.543 10.551 -7.077 1.00 88.94 127 LEU A N 1
ATOM 933 C CA . LEU A 1 127 ? 5.469 11.677 -7.248 1.00 88.94 127 LEU A CA 1
ATOM 934 C C . LEU A 1 127 ? 6.941 11.239 -7.306 1.00 88.94 127 LEU A C 1
ATOM 936 O O . LEU A 1 127 ? 7.752 11.936 -7.912 1.00 88.94 127 LEU A O 1
ATOM 940 N N . SER A 1 128 ? 7.292 10.080 -6.739 1.00 86.50 128 SER A N 1
ATOM 941 C CA . SER A 1 128 ? 8.642 9.503 -6.855 1.00 86.50 128 SER A CA 1
ATOM 942 C C . SER A 1 128 ? 8.964 8.968 -8.259 1.00 86.50 128 SER A C 1
ATOM 944 O O . SER A 1 128 ? 10.135 8.773 -8.584 1.00 86.50 128 SER A O 1
ATOM 946 N N . GLY A 1 129 ? 7.947 8.772 -9.103 1.00 72.50 129 GLY A N 1
ATOM 947 C CA . GLY A 1 129 ? 8.089 8.329 -10.488 1.00 72.50 129 GLY A CA 1
ATOM 948 C C . GLY A 1 129 ? 8.293 6.814 -10.664 1.00 72.50 129 GLY A C 1
ATOM 949 O O . GLY A 1 129 ? 8.523 6.073 -9.705 1.00 72.50 129 GLY A O 1
ATOM 950 N N . PRO A 1 130 ? 8.174 6.312 -11.907 1.00 73.69 130 PRO A N 1
ATOM 951 C CA . PRO A 1 130 ? 8.432 4.909 -12.216 1.00 73.69 130 PRO A CA 1
ATOM 952 C C . PRO A 1 130 ? 9.925 4.580 -12.092 1.00 73.69 130 PRO A C 1
ATOM 954 O O . PRO A 1 130 ? 10.791 5.407 -12.390 1.00 73.69 130 PRO A O 1
ATOM 957 N N . GLY A 1 131 ? 10.236 3.341 -11.708 1.00 66.38 131 GLY A N 1
ATOM 958 C CA . GLY A 1 131 ? 11.610 2.851 -11.742 1.00 66.38 131 GLY A CA 1
ATOM 959 C C . GLY A 1 131 ? 12.081 2.697 -13.185 1.00 66.38 131 GLY A C 1
ATOM 96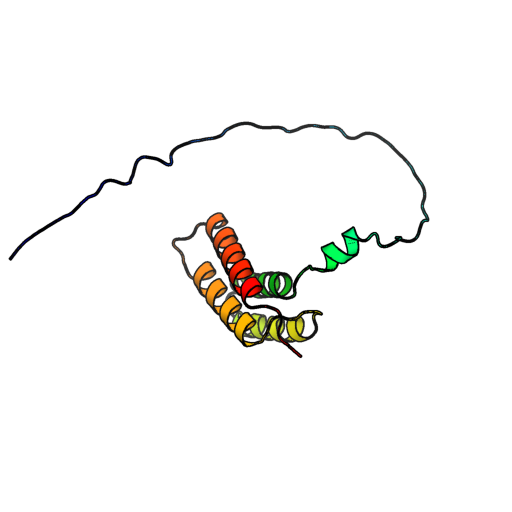0 O O . GLY A 1 131 ? 11.371 2.120 -14.011 1.00 66.38 131 GLY A O 1
ATOM 961 N N . LYS A 1 132 ? 13.280 3.196 -13.505 1.00 60.00 132 LYS A N 1
ATOM 962 C CA . LYS A 1 132 ? 13.947 2.838 -14.763 1.00 60.00 132 LYS A CA 1
ATOM 963 C C . LYS A 1 132 ? 14.348 1.364 -14.652 1.00 60.00 132 LYS A C 1
ATOM 965 O O . LYS A 1 132 ? 15.136 1.030 -13.771 1.00 60.00 132 LYS A O 1
ATOM 970 N N . ARG A 1 133 ? 13.726 0.505 -15.460 1.00 51.09 133 ARG A N 1
ATOM 971 C CA . ARG A 1 133 ? 14.122 -0.903 -15.593 1.00 51.09 133 ARG A CA 1
ATOM 972 C C . ARG A 1 133 ? 15.430 -1.024 -16.356 1.00 51.09 133 ARG A C 1
ATOM 974 O O . ARG A 1 133 ? 15.619 -0.213 -17.290 1.00 51.09 133 ARG A O 1
#